Protein AF-A0A956DLV0-F1 (afdb_monomer_lite)

Secondary structure (DSSP, 8-state):
-----------------------PPPSEEEETTTEEEETTEEEEEEEEETTEEEEEETTEEEEEEEEETTEEEEEETTS-EEEEEETTEEE-TTS-EEEEHHHHHHHEES-HHHHHHHHHHHHTT--

Structure (mmCIF, N/CA/C/O backbone):
data_AF-A0A956DLV0-F1
#
_entry.id   AF-A0A956DLV0-F1
#
loop_
_atom_site.group_PDB
_atom_site.id
_atom_site.type_symbol
_atom_site.label_atom_id
_atom_site.label_alt_id
_atom_site.label_comp_id
_atom_site.label_asym_id
_atom_site.label_entity_id
_atom_site.label_seq_id
_atom_site.pdbx_PDB_ins_code
_atom_site.Cartn_x
_atom_site.Cartn_y
_atom_site.Cartn_z
_atom_site.occupancy
_atom_site.B_iso_or_equiv
_atom_site.auth_seq_id
_atom_site.auth_comp_id
_atom_site.auth_asym_id
_atom_site.auth_atom_id
_atom_site.pdbx_PDB_model_num
ATOM 1 N N . MET A 1 1 ? -55.419 -4.373 -61.778 1.00 40.78 1 MET A N 1
ATOM 2 C CA . MET A 1 1 ? -54.260 -3.525 -62.141 1.00 40.78 1 MET A CA 1
ATOM 3 C C . MET A 1 1 ? -53.874 -2.703 -60.908 1.00 40.78 1 MET A C 1
ATOM 5 O O . MET A 1 1 ? -54.557 -1.747 -60.589 1.00 40.78 1 MET A O 1
ATOM 9 N N . ARG A 1 2 ? -53.035 -3.250 -60.015 1.00 43.94 2 ARG A N 1
ATOM 10 C CA . ARG A 1 2 ? -51.673 -2.757 -59.702 1.00 43.94 2 ARG A CA 1
ATOM 11 C C . ARG A 1 2 ? -51.542 -1.229 -59.666 1.00 43.94 2 ARG A C 1
ATOM 13 O O . ARG A 1 2 ? -51.365 -0.668 -60.739 1.00 43.94 2 ARG A O 1
ATOM 20 N N . ARG A 1 3 ? -51.465 -0.624 -58.468 1.00 49.31 3 ARG A N 1
ATOM 21 C CA . ARG A 1 3 ? -50.517 0.468 -58.145 1.00 49.31 3 ARG A CA 1
ATOM 22 C C . ARG A 1 3 ? -50.073 0.363 -56.681 1.00 49.31 3 ARG A C 1
ATOM 24 O O . ARG A 1 3 ? -50.895 0.302 -55.777 1.00 49.31 3 ARG A O 1
ATOM 31 N N . PHE A 1 4 ? -48.760 0.246 -56.523 1.00 47.16 4 PHE A N 1
ATOM 32 C CA . PHE A 1 4 ? -48.005 0.068 -55.288 1.00 47.16 4 PHE A CA 1
ATOM 33 C C . PHE A 1 4 ? -47.977 1.371 -54.479 1.00 47.16 4 PHE A C 1
ATOM 35 O O . PHE A 1 4 ? -47.650 2.417 -55.034 1.00 47.16 4 PHE A O 1
ATOM 42 N N . ALA A 1 5 ? -48.258 1.302 -53.178 1.00 52.03 5 ALA A N 1
ATOM 43 C CA . ALA A 1 5 ? -47.939 2.375 -52.242 1.00 52.03 5 ALA A CA 1
ATOM 44 C C . ALA A 1 5 ? -46.495 2.178 -51.749 1.00 52.03 5 ALA A C 1
ATOM 46 O O . ALA A 1 5 ? -46.193 1.175 -51.104 1.00 52.03 5 ALA A O 1
ATOM 47 N N . LEU A 1 6 ? -45.596 3.103 -52.097 1.00 48.28 6 LEU A N 1
ATOM 48 C CA . LEU A 1 6 ? -44.239 3.155 -51.553 1.00 48.28 6 LEU A CA 1
ATOM 49 C C . LEU A 1 6 ? -44.295 3.637 -50.097 1.00 48.28 6 LEU A C 1
ATOM 51 O O . LEU A 1 6 ? -44.694 4.768 -49.830 1.00 48.28 6 LEU A O 1
ATOM 55 N N . ALA A 1 7 ? -43.848 2.791 -49.172 1.00 49.25 7 ALA A N 1
ATOM 56 C CA . ALA A 1 7 ? -43.510 3.181 -47.811 1.00 49.25 7 ALA A CA 1
ATOM 57 C C . ALA A 1 7 ? -42.079 3.743 -47.794 1.00 49.25 7 ALA A C 1
ATOM 59 O O . ALA A 1 7 ? -41.120 3.019 -48.056 1.00 49.25 7 ALA A O 1
ATOM 60 N N . LEU A 1 8 ? -41.934 5.036 -47.501 1.00 48.44 8 LEU A N 1
ATOM 61 C CA . LEU A 1 8 ? -40.641 5.675 -47.258 1.00 48.44 8 LEU A CA 1
ATOM 62 C C . LEU A 1 8 ? -40.325 5.548 -45.761 1.00 48.44 8 LEU A C 1
ATOM 64 O O . LEU A 1 8 ? -40.819 6.316 -44.940 1.00 48.44 8 LEU A O 1
ATOM 68 N N . VAL A 1 9 ? -39.544 4.530 -45.397 1.00 56.25 9 VAL A N 1
ATOM 69 C CA . VAL A 1 9 ? -39.030 4.349 -44.032 1.00 56.25 9 VAL A CA 1
ATOM 70 C C . VAL A 1 9 ? -37.770 5.201 -43.883 1.00 56.25 9 VAL A C 1
ATOM 72 O O . VAL A 1 9 ? -36.733 4.904 -44.470 1.00 56.25 9 VAL A O 1
ATOM 75 N N . PHE A 1 10 ? -37.865 6.275 -43.102 1.00 46.06 10 PHE A N 1
ATOM 76 C CA . PHE A 1 10 ? -36.735 7.126 -42.732 1.00 46.06 10 PHE A CA 1
ATOM 77 C C . PHE A 1 10 ? -35.960 6.442 -41.592 1.00 46.06 10 PHE A C 1
ATOM 79 O O . PHE A 1 10 ? -36.269 6.618 -40.415 1.00 46.06 10 PHE A O 1
ATOM 86 N N . VAL A 1 11 ? -34.986 5.594 -41.931 1.00 56.22 11 VAL A N 1
ATOM 87 C CA . VAL A 1 11 ? -34.068 5.001 -40.945 1.00 56.22 11 VAL A CA 1
ATOM 88 C C . VAL A 1 11 ? -32.990 6.036 -40.628 1.00 56.22 11 VAL A C 1
ATOM 90 O O . VAL A 1 11 ? -32.004 6.166 -41.349 1.00 56.22 11 VAL A O 1
ATOM 93 N N . ALA A 1 12 ? -33.194 6.814 -39.565 1.00 54.25 12 ALA A N 1
ATOM 94 C CA . ALA A 1 12 ? -32.158 7.680 -39.019 1.00 54.25 12 ALA A CA 1
ATOM 95 C C . ALA A 1 12 ? -31.135 6.817 -38.265 1.00 54.25 12 ALA A C 1
ATOM 97 O O . ALA A 1 12 ? -31.373 6.351 -37.151 1.00 54.25 12 ALA A O 1
ATOM 98 N N . SER A 1 13 ? -30.004 6.577 -38.922 1.00 54.03 13 SER A N 1
ATOM 99 C CA . SER A 1 13 ? -28.837 5.864 -38.415 1.00 54.03 13 SER A CA 1
ATOM 100 C C . SER A 1 13 ? -28.305 6.486 -37.119 1.00 54.03 13 SER A C 1
ATOM 102 O O . SER A 1 13 ? -27.566 7.468 -37.145 1.00 54.03 13 SER A O 1
ATOM 104 N N . PHE A 1 14 ? -28.619 5.879 -35.975 1.00 53.50 14 PHE A N 1
ATOM 105 C CA . PHE A 1 14 ? -27.871 6.076 -34.734 1.00 53.50 14 PHE A CA 1
ATOM 106 C C . PHE A 1 14 ? -26.540 5.321 -34.852 1.00 53.50 14 PHE A C 1
ATOM 108 O O . PHE A 1 14 ? -26.399 4.185 -34.403 1.00 53.50 14 PHE A O 1
ATOM 115 N N . ALA A 1 15 ? -25.557 5.942 -35.503 1.00 54.94 15 ALA A N 1
ATOM 116 C CA . ALA A 1 15 ? -24.178 5.480 -35.465 1.00 54.94 15 ALA A CA 1
ATOM 117 C C . ALA A 1 15 ? -23.629 5.721 -34.050 1.00 54.94 15 ALA A C 1
ATOM 119 O O . ALA A 1 15 ? -23.120 6.793 -33.730 1.00 54.94 15 ALA A O 1
ATOM 120 N N . TRP A 1 16 ? -23.782 4.720 -33.183 1.00 59.22 16 TRP A N 1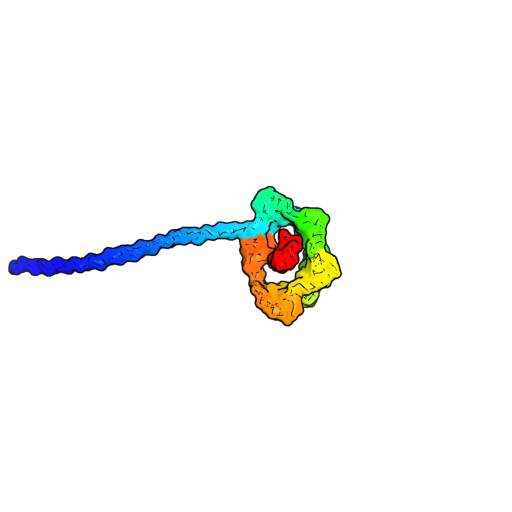
ATOM 121 C CA . TRP A 1 16 ? -23.074 4.645 -31.912 1.00 59.22 16 TRP A CA 1
ATOM 122 C C . TRP A 1 16 ? -21.578 4.543 -32.220 1.00 59.22 16 TRP A C 1
ATOM 124 O O . TRP A 1 16 ? -21.056 3.468 -32.506 1.00 59.22 16 TRP A O 1
ATOM 134 N N . LEU A 1 17 ? -20.886 5.681 -32.197 1.00 52.59 17 LEU A N 1
ATOM 135 C CA . LEU A 1 17 ? -19.430 5.740 -32.141 1.00 52.59 17 LEU A CA 1
ATOM 136 C C . LEU A 1 17 ? -18.990 5.161 -30.791 1.00 52.59 17 LEU A C 1
ATOM 138 O O . LEU A 1 17 ? -18.803 5.883 -29.813 1.00 52.59 17 LEU A O 1
ATOM 142 N N . ALA A 1 18 ? -18.858 3.837 -30.736 1.00 59.66 18 ALA A N 1
ATOM 143 C CA . ALA A 1 18 ? -18.176 3.132 -29.665 1.00 59.66 18 ALA A CA 1
ATOM 144 C C . ALA A 1 18 ? -16.692 3.519 -29.716 1.00 59.66 18 ALA A C 1
ATOM 146 O O . ALA A 1 18 ? -15.880 2.885 -30.388 1.00 59.66 18 ALA A O 1
ATOM 147 N N . LEU A 1 19 ? -16.342 4.614 -29.041 1.00 61.25 19 LEU A N 1
ATOM 148 C CA . LEU A 1 19 ? -14.955 4.939 -28.744 1.00 61.25 19 LEU A CA 1
ATOM 149 C C . LEU A 1 19 ? -14.397 3.786 -27.897 1.00 61.25 19 LEU A C 1
ATOM 151 O O . LEU A 1 19 ? -14.970 3.495 -26.842 1.00 61.25 19 LEU A O 1
ATOM 155 N N . PRO A 1 20 ? -13.318 3.106 -28.321 1.00 55.69 20 PRO A N 1
ATOM 156 C CA . PRO A 1 20 ? -12.717 2.069 -27.502 1.00 55.69 20 PRO A CA 1
ATOM 157 C C . PRO A 1 20 ? -12.245 2.719 -26.202 1.00 55.69 20 PRO A C 1
ATOM 159 O O . PRO A 1 20 ? -11.415 3.633 -26.217 1.00 55.69 20 PRO A O 1
ATOM 162 N N . ALA A 1 21 ? -12.796 2.266 -25.075 1.00 57.59 21 ALA A N 1
ATOM 163 C CA . ALA A 1 21 ? -12.268 2.595 -23.764 1.00 57.59 21 ALA A CA 1
ATOM 164 C C . ALA A 1 21 ? -10.795 2.178 -23.772 1.00 57.59 21 ALA A C 1
ATOM 166 O O . ALA A 1 21 ? -10.481 0.991 -23.871 1.00 57.59 21 ALA A O 1
ATOM 167 N N . ARG A 1 22 ? -9.883 3.156 -23.759 1.00 54.62 22 ARG A N 1
ATOM 168 C CA . ARG A 1 22 ? -8.454 2.881 -23.634 1.00 54.62 22 ARG A CA 1
ATOM 169 C C . ARG A 1 22 ? -8.281 2.133 -22.320 1.00 54.62 22 ARG A C 1
ATOM 171 O O . ARG A 1 22 ? -8.473 2.718 -21.257 1.00 54.62 22 ARG A O 1
ATOM 178 N N . ALA A 1 23 ? -7.979 0.841 -22.402 1.00 57.62 23 ALA A N 1
ATOM 179 C CA . ALA A 1 23 ? -7.550 0.068 -21.254 1.00 57.62 23 ALA A CA 1
ATOM 180 C C . ALA A 1 23 ? -6.296 0.759 -20.707 1.00 57.62 23 ALA A C 1
ATOM 182 O O . ALA A 1 23 ? -5.231 0.701 -21.319 1.00 57.62 23 ALA A O 1
ATOM 183 N N . SER A 1 24 ? -6.450 1.506 -19.613 1.00 69.81 24 SER A N 1
ATOM 184 C CA . SER A 1 24 ? -5.308 2.061 -18.901 1.00 69.81 24 SER A CA 1
ATOM 185 C C . SER A 1 24 ? -4.577 0.882 -18.291 1.00 69.81 24 SER A C 1
ATOM 187 O O . SER A 1 24 ? -5.143 0.171 -17.459 1.00 69.81 24 SER A O 1
ATOM 189 N N . SER A 1 25 ? -3.337 0.657 -18.711 1.00 79.81 25 SER A N 1
ATOM 190 C CA . SER A 1 25 ? -2.458 -0.234 -17.972 1.00 79.81 25 SER A CA 1
ATOM 191 C C . SER A 1 25 ? -2.292 0.300 -16.545 1.00 79.81 25 SER A C 1
ATOM 193 O O . SER A 1 25 ? -2.320 1.524 -16.349 1.00 79.81 25 SER A O 1
ATOM 195 N N . PRO A 1 26 ? -2.108 -0.586 -15.555 1.00 89.00 26 PRO A N 1
ATOM 196 C CA . PRO A 1 26 ? -1.706 -0.183 -14.219 1.00 89.00 26 PRO A CA 1
ATOM 197 C C . PRO A 1 26 ? -0.467 0.704 -14.284 1.00 89.00 26 PRO A C 1
ATOM 199 O O . PRO A 1 26 ? 0.423 0.494 -15.112 1.00 89.00 26 PRO A O 1
ATOM 202 N N . ARG A 1 27 ? -0.441 1.736 -13.439 1.00 94.69 27 ARG A N 1
ATOM 203 C CA . ARG A 1 27 ? 0.679 2.677 -13.371 1.00 94.69 27 ARG A CA 1
ATOM 204 C C . ARG A 1 27 ? 1.929 1.976 -12.858 1.00 94.69 27 ARG A C 1
ATOM 206 O O . ARG A 1 27 ? 3.013 2.188 -13.394 1.00 94.69 27 ARG A O 1
ATOM 213 N N . TYR A 1 28 ? 1.745 1.145 -11.837 1.00 96.88 28 TYR A N 1
ATOM 214 C CA . TYR A 1 28 ? 2.799 0.326 -11.269 1.00 96.88 28 TYR A CA 1
ATOM 215 C C . TYR A 1 28 ? 2.588 -1.138 -11.605 1.00 96.88 28 TYR A C 1
ATOM 217 O O . TYR A 1 28 ? 1.456 -1.607 -11.742 1.00 96.88 28 TYR A O 1
ATOM 225 N N . ARG A 1 29 ? 3.687 -1.876 -11.665 1.00 97.00 29 ARG A N 1
ATOM 226 C CA . ARG A 1 29 ? 3.672 -3.325 -11.806 1.00 97.00 29 ARG A CA 1
ATOM 227 C C . ARG A 1 29 ? 4.689 -3.948 -10.872 1.00 97.00 29 ARG A C 1
ATOM 229 O O . ARG A 1 29 ? 5.836 -3.507 -10.813 1.00 97.00 29 ARG A O 1
ATOM 236 N N . CYS A 1 30 ? 4.278 -5.000 -10.179 1.00 95.69 30 CYS A N 1
ATOM 237 C CA . CYS A 1 30 ? 5.198 -5.856 -9.459 1.00 95.69 30 CYS A CA 1
ATOM 238 C C . CYS A 1 30 ? 5.784 -6.889 -10.422 1.00 95.69 30 CYS A C 1
ATOM 240 O O . CYS A 1 30 ? 5.057 -7.636 -11.078 1.00 95.69 30 CYS A O 1
ATOM 242 N N . VAL A 1 31 ? 7.109 -6.934 -10.517 1.00 93.69 31 VAL A N 1
ATOM 243 C CA . VAL A 1 31 ? 7.827 -7.904 -11.354 1.00 93.69 31 VAL A CA 1
ATOM 244 C C . VAL A 1 31 ? 8.656 -8.855 -10.492 1.00 93.69 31 VAL A C 1
ATOM 246 O O . VAL A 1 31 ? 8.755 -8.700 -9.272 1.00 93.69 31 VAL A O 1
ATOM 249 N N . SER A 1 32 ? 9.232 -9.882 -11.121 1.00 86.00 32 SER A N 1
ATOM 250 C CA . SER A 1 32 ? 10.061 -10.882 -10.443 1.00 86.00 32 SER A CA 1
ATOM 251 C C . SER A 1 32 ? 11.186 -10.242 -9.627 1.00 86.00 32 SER A C 1
ATOM 253 O O . SER A 1 32 ? 11.792 -9.260 -10.059 1.00 86.00 32 SER A O 1
ATOM 255 N N . GLY A 1 33 ? 11.505 -10.841 -8.479 1.00 83.31 33 GLY A N 1
ATOM 256 C CA . GLY A 1 33 ? 12.552 -10.326 -7.598 1.00 83.31 33 GLY A CA 1
ATOM 257 C C . GLY A 1 33 ? 12.123 -9.084 -6.820 1.00 83.31 33 GLY A C 1
ATOM 258 O O . GLY A 1 33 ? 12.948 -8.201 -6.590 1.00 83.31 33 GLY A O 1
ATOM 259 N N . GLU A 1 34 ? 10.847 -9.015 -6.417 1.00 93.06 34 GLU A N 1
ATOM 260 C CA . GLU A 1 34 ? 10.365 -8.025 -5.444 1.00 93.06 34 GLU A CA 1
ATOM 261 C C . GLU A 1 34 ? 10.429 -6.561 -5.921 1.00 93.06 34 GLU A C 1
ATOM 263 O O . GLU A 1 34 ? 10.448 -5.629 -5.123 1.00 93.06 34 GLU A O 1
ATOM 268 N N . ARG A 1 35 ? 10.485 -6.327 -7.233 1.00 96.38 35 ARG A N 1
ATOM 269 C CA . ARG A 1 35 ? 10.608 -4.986 -7.824 1.00 96.38 35 ARG A CA 1
ATOM 270 C C . ARG A 1 35 ? 9.244 -4.381 -8.116 1.00 96.38 35 ARG A C 1
ATOM 272 O O . ARG A 1 35 ? 8.352 -5.074 -8.602 1.00 96.38 35 ARG A O 1
ATOM 279 N N . ILE A 1 36 ? 9.136 -3.076 -7.895 1.00 97.56 36 ILE A N 1
ATOM 280 C CA . ILE A 1 36 ? 8.004 -2.253 -8.312 1.00 97.56 36 ILE A CA 1
ATOM 281 C C . ILE A 1 36 ? 8.484 -1.354 -9.450 1.00 97.56 36 ILE A C 1
ATOM 283 O O . ILE A 1 36 ? 9.427 -0.572 -9.287 1.00 97.56 36 ILE A O 1
ATOM 287 N N . GLU A 1 37 ? 7.850 -1.481 -10.610 1.00 97.31 37 GLU A N 1
ATOM 288 C CA . GLU A 1 37 ? 8.174 -0.725 -11.817 1.00 97.31 37 GLU A CA 1
ATOM 289 C C . GLU A 1 37 ? 7.068 0.271 -12.158 1.00 97.31 37 GLU A C 1
ATOM 291 O O . GLU A 1 37 ? 5.890 -0.023 -11.978 1.00 97.31 37 GLU A O 1
ATOM 296 N N . GLU A 1 38 ? 7.453 1.439 -12.667 1.00 96.12 38 GLU A N 1
ATOM 297 C CA . GLU A 1 38 ? 6.574 2.401 -13.335 1.00 96.12 38 GLU A CA 1
ATOM 298 C C . GLU A 1 38 ? 7.035 2.502 -14.795 1.00 96.12 38 GLU A C 1
ATOM 300 O O . GLU A 1 38 ? 8.156 2.933 -15.084 1.00 96.12 38 GLU A O 1
ATOM 305 N N . GLY A 1 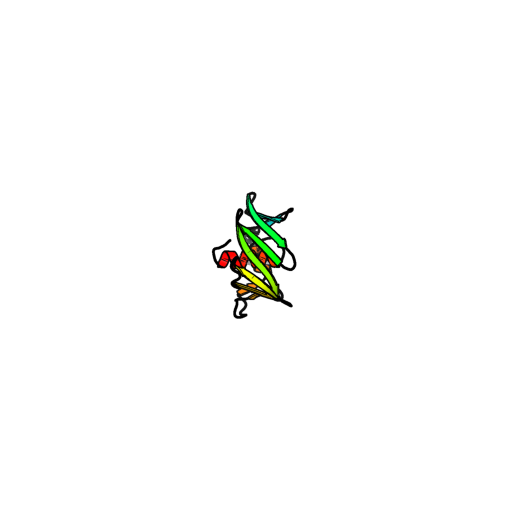39 ? 6.207 2.027 -15.729 1.00 91.31 39 GLY A N 1
ATOM 306 C CA . GLY A 1 39 ? 6.647 1.800 -17.107 1.00 91.31 39 GLY A CA 1
ATOM 307 C C . GLY A 1 39 ? 7.752 0.738 -17.174 1.00 91.31 39 GLY A C 1
ATOM 308 O O . GLY A 1 39 ? 7.515 -0.413 -16.823 1.00 91.31 39 GLY A O 1
ATOM 309 N N . SER A 1 40 ? 8.948 1.118 -17.634 1.00 90.06 40 SER A N 1
ATOM 310 C CA . SER A 1 40 ? 10.133 0.241 -17.725 1.00 90.06 40 SER A CA 1
ATOM 311 C C . SER A 1 40 ? 11.194 0.520 -16.653 1.00 90.06 40 SER A C 1
ATOM 313 O O . SER A 1 40 ? 12.301 -0.015 -16.726 1.00 90.06 40 SER A O 1
ATOM 315 N N . SER A 1 41 ? 10.899 1.403 -15.697 1.00 94.94 41 SER A N 1
ATOM 316 C CA . SER A 1 41 ? 11.854 1.864 -14.689 1.00 94.94 41 SER A CA 1
ATOM 317 C C . SER A 1 41 ? 11.494 1.322 -13.316 1.00 94.94 41 SER A C 1
ATOM 319 O O . SER A 1 41 ? 10.337 1.360 -12.908 1.00 94.94 41 SER A O 1
ATOM 321 N N . THR A 1 42 ? 12.495 0.873 -12.561 1.00 96.94 42 THR A N 1
ATOM 322 C CA . THR A 1 42 ? 12.310 0.526 -11.146 1.00 96.94 42 THR A CA 1
ATOM 323 C C . THR A 1 42 ? 12.114 1.783 -10.332 1.00 96.94 42 THR A C 1
ATOM 325 O O . THR A 1 42 ? 12.989 2.646 -10.307 1.00 96.94 42 THR A O 1
ATOM 328 N N . VAL A 1 43 ? 10.994 1.854 -9.626 1.00 97.31 43 VAL A N 1
ATOM 329 C CA . VAL A 1 43 ? 10.713 2.942 -8.685 1.00 97.31 43 VAL A CA 1
ATOM 330 C C . VAL A 1 43 ? 10.886 2.505 -7.239 1.00 97.31 43 VAL A C 1
ATOM 332 O O . VAL A 1 43 ? 11.019 3.350 -6.358 1.00 97.31 43 VAL A O 1
ATOM 335 N N . GLY A 1 44 ? 10.924 1.198 -6.983 1.00 97.12 44 GLY A N 1
ATOM 336 C CA . GLY A 1 44 ? 11.076 0.675 -5.639 1.00 97.12 44 GLY A CA 1
ATOM 337 C C . GLY A 1 44 ? 11.009 -0.840 -5.565 1.00 97.12 44 GLY A C 1
ATOM 338 O O . GLY A 1 44 ? 11.140 -1.543 -6.572 1.00 97.12 44 GLY A O 1
ATOM 339 N N . HIS A 1 45 ? 10.787 -1.329 -4.352 1.00 97.62 45 HIS A N 1
ATOM 340 C CA . HIS A 1 45 ? 10.709 -2.749 -4.041 1.00 97.62 45 HIS A CA 1
ATOM 341 C C . HIS A 1 45 ? 9.622 -3.019 -3.004 1.00 97.62 45 HIS A C 1
ATOM 343 O O . HIS A 1 45 ? 9.266 -2.142 -2.219 1.00 97.62 45 HIS A O 1
ATOM 349 N N . TYR A 1 46 ? 9.110 -4.243 -2.973 1.00 96.50 46 TYR A N 1
ATOM 350 C CA . TYR A 1 46 ? 8.343 -4.748 -1.840 1.00 96.50 46 TYR A CA 1
ATOM 351 C C . TYR A 1 46 ? 9.117 -5.895 -1.198 1.00 96.50 46 TYR A C 1
ATOM 353 O O . TYR A 1 46 ? 9.573 -6.784 -1.896 1.00 96.50 46 TYR A O 1
ATOM 361 N N . ARG A 1 47 ? 9.297 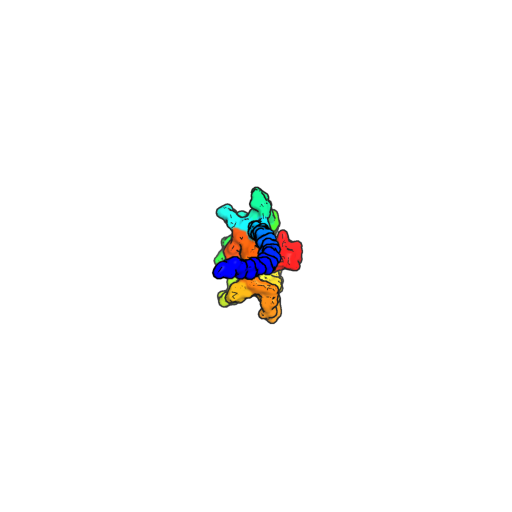-5.888 0.120 1.00 94.50 47 ARG A N 1
ATOM 362 C CA . ARG A 1 47 ? 10.082 -6.899 0.837 1.00 94.50 47 ARG A CA 1
ATOM 363 C C . ARG A 1 47 ? 9.185 -7.695 1.753 1.00 94.50 47 ARG A C 1
ATOM 365 O O . ARG A 1 47 ? 8.640 -7.140 2.708 1.00 94.50 47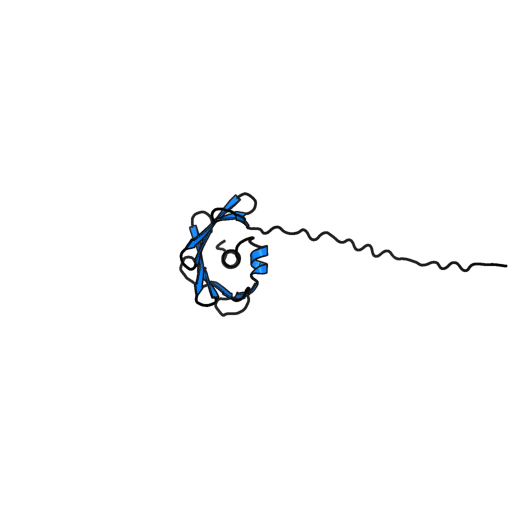 ARG A O 1
ATOM 372 N N . THR A 1 48 ? 9.043 -8.986 1.495 1.00 90.06 48 THR A N 1
ATOM 373 C CA . THR A 1 48 ? 8.270 -9.847 2.395 1.00 90.06 48 THR A CA 1
ATOM 374 C C . THR A 1 48 ? 9.117 -10.190 3.618 1.00 90.06 48 THR A C 1
ATOM 376 O O . THR A 1 48 ? 10.228 -10.697 3.488 1.00 90.06 48 THR A O 1
ATOM 379 N N . SER A 1 49 ? 8.616 -9.911 4.822 1.00 81.94 49 SER A N 1
ATOM 380 C CA . SER A 1 49 ? 9.312 -10.224 6.074 1.00 81.94 49 SER A CA 1
ATOM 381 C C . SER A 1 49 ? 8.327 -10.653 7.155 1.00 81.94 49 SER A C 1
ATOM 383 O O . SER A 1 49 ? 7.422 -9.904 7.531 1.00 81.94 49 SER A O 1
ATOM 385 N N . GLY A 1 50 ? 8.505 -11.874 7.666 1.00 85.31 50 GLY A N 1
ATOM 386 C CA . GLY A 1 50 ? 7.622 -12.456 8.675 1.00 85.31 50 GLY A CA 1
ATOM 387 C C . GLY A 1 50 ? 6.157 -12.427 8.231 1.00 85.31 50 GLY A C 1
ATOM 388 O O . GLY A 1 50 ? 5.792 -13.031 7.228 1.00 85.31 50 GLY A O 1
ATOM 389 N N . SER A 1 51 ? 5.318 -11.715 8.984 1.00 84.69 51 SER A N 1
ATOM 390 C CA . SER A 1 51 ? 3.880 -11.564 8.723 1.00 84.69 51 SER A CA 1
ATOM 391 C C . SER A 1 51 ? 3.509 -10.242 8.032 1.00 84.69 51 SER A C 1
ATOM 393 O O . SER A 1 51 ? 2.386 -9.755 8.198 1.00 84.69 51 SER A O 1
ATOM 395 N N . GLY A 1 52 ? 4.447 -9.606 7.330 1.00 93.88 52 GLY A N 1
ATOM 396 C CA . GLY A 1 52 ? 4.225 -8.319 6.684 1.00 93.88 52 GLY A CA 1
ATOM 397 C C . GLY A 1 52 ? 5.036 -8.115 5.411 1.00 93.88 52 GLY A C 1
ATOM 398 O O . GLY A 1 52 ? 5.887 -8.924 5.043 1.00 93.88 52 GLY A O 1
ATOM 399 N N . VAL A 1 53 ? 4.763 -6.994 4.755 1.00 96.38 53 VAL A N 1
ATOM 400 C CA . VAL A 1 53 ? 5.452 -6.542 3.551 1.00 96.38 53 VAL A CA 1
ATOM 401 C C . VAL A 1 53 ? 5.937 -5.114 3.766 1.00 96.38 53 VAL A C 1
ATOM 403 O O . VAL A 1 53 ? 5.148 -4.230 4.093 1.00 96.38 53 VAL A O 1
ATOM 406 N N . GLY A 1 54 ? 7.236 -4.879 3.621 1.00 97.44 54 GLY A N 1
ATOM 407 C CA . GLY A 1 54 ? 7.803 -3.534 3.554 1.00 97.44 54 GLY A CA 1
ATOM 408 C C . GLY A 1 54 ? 7.669 -2.982 2.143 1.00 97.44 54 GLY A C 1
ATOM 409 O O . GLY A 1 54 ? 7.905 -3.710 1.186 1.00 97.44 54 GLY A O 1
ATOM 410 N N . ILE A 1 55 ? 7.293 -1.715 2.003 1.00 97.88 55 ILE A N 1
ATOM 411 C CA . ILE A 1 55 ? 7.233 -1.027 0.710 1.00 97.88 55 ILE A CA 1
ATOM 412 C C . ILE A 1 55 ? 8.336 0.021 0.677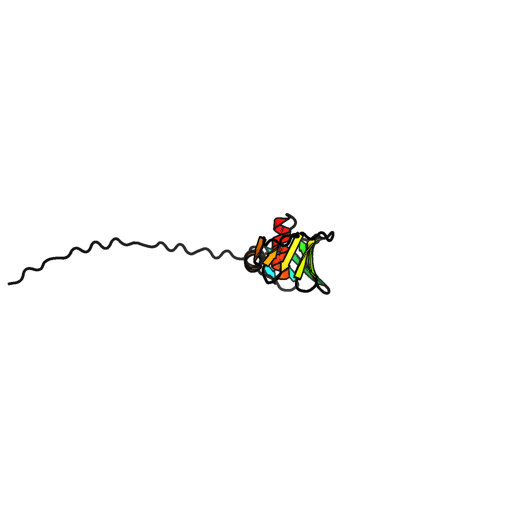 1.00 97.88 55 ILE A C 1
ATOM 414 O O . ILE A 1 55 ? 8.405 0.902 1.537 1.00 97.88 55 ILE A O 1
ATOM 418 N N . GLU A 1 56 ? 9.193 -0.081 -0.328 1.00 97.75 56 GLU A N 1
ATOM 419 C CA . GLU A 1 56 ? 10.327 0.797 -0.572 1.00 97.75 56 GLU A CA 1
ATOM 420 C C . GLU A 1 56 ? 10.071 1.652 -1.811 1.00 97.75 56 GLU A C 1
ATOM 422 O O . GLU A 1 56 ? 9.575 1.158 -2.823 1.00 97.75 56 GLU A O 1
ATOM 427 N N . LYS A 1 57 ? 10.460 2.927 -1.743 1.00 96.44 57 LYS A N 1
ATOM 428 C CA . LYS A 1 57 ? 10.574 3.824 -2.897 1.00 96.44 57 LYS A CA 1
ATOM 429 C C . LYS A 1 57 ? 12.028 4.271 -3.008 1.00 96.44 57 LYS A C 1
ATOM 431 O O . LYS A 1 57 ? 12.606 4.779 -2.045 1.00 96.44 57 LYS A O 1
ATOM 436 N N . GLY A 1 58 ? 12.643 4.035 -4.163 1.00 93.75 58 GLY A N 1
ATOM 437 C CA . GLY A 1 58 ? 14.097 4.056 -4.294 1.00 93.75 58 GLY A CA 1
ATOM 438 C C . GLY A 1 58 ? 14.733 3.043 -3.337 1.00 93.75 58 GLY A C 1
ATOM 439 O O . GLY A 1 58 ? 14.431 1.857 -3.407 1.00 93.75 58 GLY A O 1
ATOM 440 N N . SER A 1 59 ? 15.585 3.523 -2.430 1.00 90.44 59 SER A N 1
ATOM 441 C CA . SER A 1 59 ? 16.278 2.719 -1.410 1.00 90.44 59 SER A CA 1
ATOM 442 C C . SER A 1 59 ? 15.713 2.885 0.007 1.00 90.44 59 SER A C 1
ATOM 444 O O . SER A 1 59 ? 16.333 2.443 0.971 1.00 90.44 59 SER A O 1
ATOM 446 N N . SER A 1 60 ? 14.575 3.570 0.164 1.00 94.56 60 SER A N 1
ATOM 447 C CA . SER A 1 60 ? 14.002 3.898 1.473 1.00 94.56 60 SER A CA 1
ATOM 448 C C . SER A 1 60 ? 12.662 3.210 1.681 1.00 94.56 60 SER A C 1
ATOM 450 O O . SER A 1 60 ? 11.765 3.326 0.846 1.00 94.56 60 SER A O 1
ATOM 452 N N . THR A 1 61 ? 12.491 2.547 2.826 1.00 96.69 61 THR A N 1
ATOM 453 C CA . THR A 1 61 ? 11.184 2.037 3.248 1.00 96.69 61 THR A CA 1
ATOM 454 C C . THR A 1 61 ? 10.255 3.203 3.568 1.00 96.69 61 THR A C 1
ATOM 456 O O . THR A 1 61 ? 10.522 4.004 4.461 1.00 96.69 61 THR A O 1
ATOM 459 N N . VAL A 1 62 ? 9.140 3.290 2.852 1.00 97.69 62 VAL A N 1
ATOM 460 C CA . VAL A 1 62 ? 8.139 4.351 3.027 1.00 97.69 62 VAL A CA 1
ATOM 461 C C . VAL A 1 62 ? 6.952 3.901 3.877 1.00 97.69 62 VAL A C 1
ATOM 463 O O . VAL A 1 62 ? 6.284 4.733 4.498 1.00 97.69 62 VAL A O 1
ATOM 466 N N . GLY A 1 63 ? 6.724 2.591 3.975 1.00 97.62 63 GLY A N 1
ATOM 467 C CA . GLY A 1 63 ? 5.661 2.028 4.793 1.00 97.62 63 GLY A CA 1
ATOM 468 C C . GLY A 1 63 ? 5.696 0.511 4.880 1.00 97.62 63 GLY A C 1
ATOM 469 O O . GLY A 1 63 ? 6.556 -0.151 4.299 1.00 97.62 63 GLY A O 1
ATOM 470 N N . TRP A 1 64 ? 4.737 -0.020 5.626 1.00 98.00 64 TRP A N 1
ATOM 471 C CA . TRP A 1 64 ? 4.584 -1.442 5.888 1.00 98.00 64 TRP A CA 1
ATOM 472 C C . TRP A 1 64 ? 3.127 -1.859 5.744 1.00 98.00 64 TRP A C 1
ATOM 474 O O . TRP A 1 64 ? 2.224 -1.122 6.127 1.00 98.00 64 TRP A O 1
ATOM 484 N N . VAL A 1 65 ? 2.906 -3.079 5.274 1.00 97.88 65 VAL A N 1
ATOM 485 C CA . VAL A 1 65 ? 1.608 -3.750 5.293 1.00 97.88 65 VAL A CA 1
ATOM 486 C C . VAL A 1 65 ? 1.741 -4.968 6.196 1.00 97.88 65 VAL A C 1
ATOM 488 O O . VAL A 1 65 ? 2.424 -5.926 5.846 1.00 97.88 65 VAL A O 1
ATOM 491 N N . LYS A 1 66 ? 1.173 -4.924 7.403 1.00 97.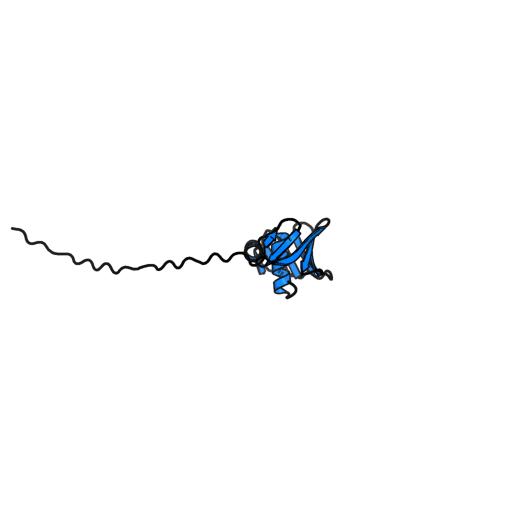44 66 LYS A N 1
ATOM 492 C CA . LYS A 1 66 ? 1.380 -5.944 8.446 1.00 97.44 66 LYS A CA 1
ATOM 493 C C . LYS A 1 66 ? 0.082 -6.632 8.813 1.00 97.44 66 LYS A C 1
ATOM 495 O O . LYS A 1 66 ? -0.911 -5.970 9.110 1.00 97.44 66 LYS A O 1
ATOM 500 N N . ARG A 1 67 ? 0.101 -7.959 8.891 1.00 95.69 67 ARG A N 1
ATOM 501 C CA . ARG A 1 67 ? -1.067 -8.714 9.336 1.00 95.69 67 ARG A CA 1
ATOM 502 C C . ARG A 1 67 ? -1.338 -8.494 10.827 1.00 95.69 67 ARG A C 1
ATOM 504 O O . ARG A 1 67 ? -0.427 -8.553 11.652 1.00 95.69 67 ARG A O 1
ATOM 511 N N . ARG A 1 68 ? -2.600 -8.243 11.173 1.00 95.19 68 ARG A N 1
ATOM 512 C CA . ARG A 1 68 ? -3.113 -8.005 12.531 1.00 95.19 68 ARG A CA 1
ATOM 513 C C . ARG A 1 68 ? -4.448 -8.741 12.679 1.00 95.19 68 ARG A C 1
ATOM 515 O O . ARG A 1 68 ? -5.507 -8.153 12.485 1.00 95.19 68 ARG A O 1
ATOM 522 N N . GLY A 1 69 ? -4.390 -10.029 13.011 1.00 93.31 69 GLY A N 1
ATOM 523 C CA . GLY A 1 69 ? -5.578 -10.885 13.032 1.00 93.31 69 GLY A CA 1
ATOM 524 C C . GLY A 1 69 ? -6.065 -11.212 11.617 1.00 93.31 69 GLY A C 1
ATOM 525 O O . GLY A 1 69 ? -5.310 -11.754 10.804 1.00 93.31 69 GLY A O 1
ATOM 526 N N . ASP A 1 70 ? -7.322 -10.888 11.339 1.00 93.12 70 ASP A N 1
ATOM 527 C CA . ASP A 1 70 ? -8.009 -11.078 10.055 1.00 93.12 70 ASP A CA 1
ATOM 528 C C . ASP A 1 70 ? -7.770 -9.941 9.048 1.00 93.12 70 ASP A C 1
ATOM 530 O O . ASP A 1 70 ? -8.035 -10.099 7.860 1.00 93.12 70 ASP A O 1
ATOM 534 N N . ARG A 1 71 ? -7.195 -8.824 9.500 1.00 96.12 71 ARG A N 1
ATOM 535 C CA . ARG A 1 71 ? -6.932 -7.632 8.688 1.00 96.12 71 ARG A CA 1
ATOM 536 C C . ARG A 1 71 ? -5.450 -7.336 8.505 1.00 96.12 71 ARG A C 1
ATOM 538 O O . ARG A 1 71 ? -4.595 -7.808 9.260 1.00 96.12 71 ARG A O 1
ATOM 545 N N . TRP A 1 72 ? -5.146 -6.479 7.538 1.00 97.94 72 TRP A N 1
ATOM 546 C CA . TRP A 1 72 ? -3.803 -5.958 7.296 1.00 97.94 72 TRP A CA 1
ATOM 547 C C . TRP A 1 72 ? -3.741 -4.468 7.624 1.00 97.94 72 TRP A C 1
ATOM 549 O O . TRP A 1 72 ? -4.462 -3.668 7.034 1.00 97.94 72 TRP A O 1
ATOM 559 N N . ALA A 1 73 ? -2.883 -4.085 8.567 1.00 98.31 73 ALA A N 1
ATOM 560 C CA . ALA A 1 73 ? -2.576 -2.689 8.854 1.00 98.31 73 ALA A CA 1
ATOM 561 C C . ALA A 1 73 ? -1.649 -2.135 7.775 1.00 98.31 73 ALA A C 1
ATOM 563 O O . ALA A 1 73 ? -0.617 -2.741 7.492 1.00 98.31 73 ALA A O 1
ATOM 564 N N . ILE A 1 74 ? -1.976 -0.969 7.231 1.00 98.56 74 ILE A N 1
ATOM 565 C CA . ILE A 1 74 ? -1.088 -0.214 6.350 1.00 98.56 74 ILE A CA 1
ATOM 566 C C . ILE A 1 74 ? -0.514 0.932 7.178 1.00 98.56 74 ILE A C 1
ATOM 568 O O . ILE A 1 74 ? -1.244 1.820 7.616 1.00 98.56 74 ILE A O 1
ATOM 572 N N . GLU A 1 75 ? 0.783 0.877 7.451 1.00 98.12 75 GLU A N 1
ATOM 573 C CA . GLU A 1 75 ? 1.492 1.737 8.396 1.00 98.12 75 GLU A CA 1
ATOM 574 C C . GLU A 1 75 ? 2.570 2.563 7.675 1.00 98.12 75 GLU A C 1
ATOM 576 O O . GLU A 1 75 ? 3.175 2.116 6.698 1.00 98.12 75 GLU A O 1
ATOM 581 N N . THR A 1 76 ? 2.864 3.760 8.180 1.00 97.50 76 THR A N 1
ATOM 582 C CA . THR A 1 76 ? 4.083 4.488 7.801 1.00 97.50 76 THR A CA 1
ATOM 583 C C . THR A 1 76 ? 5.328 3.726 8.262 1.00 97.50 76 THR A C 1
ATOM 585 O O . THR A 1 76 ? 5.253 2.841 9.117 1.00 97.50 76 THR A O 1
ATOM 588 N N . PHE A 1 77 ? 6.509 4.111 7.768 1.00 93.00 77 PHE A N 1
ATOM 589 C CA . PHE A 1 77 ? 7.776 3.597 8.305 1.00 93.00 77 PHE A CA 1
ATOM 590 C C . PHE A 1 77 ? 7.887 3.753 9.836 1.00 93.00 77 PHE A C 1
ATOM 592 O O . PHE A 1 77 ? 8.369 2.848 10.510 1.00 93.00 77 PHE A O 1
ATOM 599 N N . GLY A 1 78 ? 7.373 4.862 10.386 1.00 91.94 78 GLY A N 1
ATOM 600 C CA . GLY A 1 78 ? 7.342 5.133 11.829 1.00 91.94 78 GLY A CA 1
ATOM 601 C C . GLY A 1 78 ? 6.280 4.354 12.618 1.00 91.94 78 GLY A C 1
ATOM 602 O O . GLY A 1 78 ? 6.211 4.504 13.833 1.00 91.94 78 GLY A O 1
ATOM 603 N N . GLY A 1 79 ? 5.454 3.533 11.957 1.00 93.44 79 GLY A N 1
ATOM 604 C CA . GLY A 1 79 ? 4.459 2.667 12.597 1.00 93.44 79 GLY A CA 1
ATOM 605 C C . GLY A 1 79 ? 3.063 3.274 12.768 1.00 93.44 79 GLY A C 1
ATOM 606 O O . GLY A 1 79 ? 2.186 2.612 13.318 1.00 93.44 79 GLY A O 1
ATOM 607 N N . SER A 1 80 ? 2.814 4.495 12.288 1.00 96.69 80 SER A N 1
ATOM 608 C CA . SER A 1 80 ? 1.471 5.091 12.331 1.00 96.69 80 SER A CA 1
ATOM 609 C C . SER A 1 80 ? 0.558 4.427 11.306 1.00 96.69 80 SER A C 1
ATOM 611 O O . SER A 1 80 ? 0.876 4.421 10.118 1.00 96.69 80 SER A O 1
ATOM 613 N N . THR A 1 81 ? -0.591 3.907 11.735 1.00 98.19 81 THR A N 1
ATOM 614 C CA . THR A 1 81 ? -1.577 3.299 10.831 1.00 98.19 81 THR A CA 1
ATOM 615 C C . THR A 1 81 ? -2.273 4.360 9.975 1.00 98.19 81 THR A C 1
ATOM 617 O O . THR A 1 81 ? -2.912 5.271 10.495 1.00 98.19 81 THR A O 1
ATOM 620 N N . LEU A 1 82 ? -2.180 4.210 8.655 1.00 98.38 82 LEU A N 1
ATOM 621 C CA . LEU A 1 82 ? -2.835 5.049 7.647 1.00 98.38 82 LEU A CA 1
ATOM 622 C C . LEU A 1 82 ? -4.148 4.447 7.135 1.00 98.38 82 LEU A C 1
ATOM 624 O O . LEU A 1 82 ? -4.987 5.157 6.577 1.00 98.38 82 LEU A O 1
ATOM 628 N N . GLY A 1 83 ? -4.336 3.143 7.314 1.00 98.38 83 GLY A N 1
ATOM 629 C CA . GLY A 1 83 ? -5.545 2.443 6.909 1.00 98.38 83 GLY A CA 1
ATOM 630 C C . GLY A 1 83 ? -5.449 0.943 7.126 1.00 98.38 83 GLY A C 1
ATOM 631 O O . GLY A 1 83 ? -4.460 0.434 7.659 1.00 98.38 83 GLY A O 1
ATOM 632 N N . TRP A 1 84 ? -6.490 0.247 6.688 1.00 98.56 84 TRP A N 1
ATOM 633 C CA . TRP A 1 84 ? -6.609 -1.200 6.810 1.00 98.56 84 TRP A CA 1
ATOM 634 C C . TRP A 1 84 ? -7.026 -1.815 5.481 1.00 98.56 84 TRP A C 1
ATOM 636 O O . TRP A 1 84 ? -7.864 -1.246 4.791 1.00 98.56 84 TRP A O 1
ATOM 646 N N . LEU A 1 85 ? -6.483 -2.981 5.144 1.00 98.50 85 LEU A N 1
ATOM 647 C CA . LEU A 1 85 ? -7.065 -3.874 4.145 1.00 98.50 85 LEU A CA 1
ATOM 648 C C . LEU A 1 85 ? -7.853 -4.965 4.885 1.00 98.50 85 LEU A C 1
ATOM 650 O O . LEU A 1 85 ? -7.280 -5.728 5.668 1.00 98.50 85 LEU A O 1
ATOM 654 N N . VAL A 1 86 ? -9.166 -4.993 4.656 1.00 98.12 86 VAL A N 1
ATOM 655 C CA . VAL A 1 86 ? -10.146 -5.862 5.327 1.00 98.12 86 VAL A CA 1
ATOM 656 C C . VAL A 1 86 ? -11.116 -6.383 4.274 1.00 98.12 86 VAL A C 1
ATOM 658 O O . VAL A 1 86 ? -11.789 -5.582 3.632 1.00 98.12 86 VAL A O 1
ATOM 661 N N . ASP A 1 87 ? -11.172 -7.698 4.058 1.00 96.06 87 ASP A N 1
ATOM 662 C CA . ASP A 1 87 ? -12.121 -8.345 3.133 1.00 96.06 87 ASP A CA 1
ATOM 663 C C . ASP A 1 87 ? -12.219 -7.668 1.748 1.00 96.06 87 ASP A C 1
ATOM 665 O O . ASP A 1 87 ? -13.299 -7.382 1.230 1.00 96.06 87 ASP A O 1
ATOM 669 N N . GLY A 1 88 ? -11.067 -7.335 1.154 1.00 97.62 88 GLY A N 1
ATOM 670 C CA . GLY A 1 88 ? -10.990 -6.671 -0.153 1.00 97.62 88 GLY A CA 1
ATOM 671 C C . GLY A 1 88 ? -11.358 -5.180 -0.150 1.00 97.62 88 GLY A C 1
ATOM 672 O O . GLY A 1 88 ? -11.378 -4.546 -1.207 1.00 97.62 88 GLY A O 1
ATOM 673 N N . ARG A 1 89 ? -11.619 -4.584 1.015 1.00 98.56 89 ARG A N 1
ATOM 674 C CA . ARG A 1 89 ? -11.834 -3.145 1.204 1.00 98.56 89 ARG A CA 1
ATOM 675 C C . ARG A 1 89 ? -10.599 -2.494 1.797 1.00 98.56 89 ARG A C 1
ATOM 677 O O . ARG A 1 89 ? -9.934 -3.063 2.654 1.00 98.56 89 ARG A O 1
ATOM 684 N N . ILE A 1 90 ? -10.334 -1.268 1.371 1.00 98.69 90 ILE A N 1
ATOM 685 C CA . ILE A 1 90 ? -9.333 -0.401 1.982 1.00 98.69 90 ILE A CA 1
ATOM 686 C C . ILE A 1 90 ? -10.079 0.626 2.826 1.00 98.69 90 ILE A C 1
ATOM 688 O O . ILE A 1 90 ? -10.850 1.430 2.299 1.00 98.69 90 ILE A O 1
ATOM 692 N N . GLU A 1 91 ? -9.861 0.595 4.132 1.00 98.69 91 GLU A N 1
ATOM 693 C CA . GLU A 1 91 ? -10.549 1.411 5.128 1.00 98.69 91 GLU A CA 1
ATOM 694 C C . GLU A 1 91 ? -9.622 2.490 5.709 1.00 98.69 91 GLU A C 1
ATOM 696 O O . GLU A 1 91 ? -8.395 2.358 5.715 1.00 98.69 91 GLU A O 1
ATOM 701 N N . THR A 1 92 ? -10.206 3.587 6.193 1.00 98.25 92 THR A N 1
ATOM 702 C CA . THR A 1 92 ? -9.512 4.587 7.018 1.00 98.25 92 THR A CA 1
ATOM 703 C C . THR A 1 92 ? -9.081 3.965 8.354 1.00 98.25 92 THR A C 1
ATOM 705 O O . THR A 1 92 ? -9.602 2.916 8.738 1.00 98.25 92 THR A O 1
ATOM 708 N N . PRO A 1 93 ? -8.201 4.615 9.141 1.00 96.94 93 PRO A N 1
ATOM 709 C CA . PRO A 1 93 ? -7.880 4.139 10.489 1.00 96.94 93 PRO A CA 1
ATOM 710 C C . PRO A 1 93 ? -9.114 3.996 11.396 1.00 96.94 93 PRO A C 1
ATOM 712 O O . PRO A 1 93 ? -9.110 3.158 12.292 1.00 96.94 93 PRO A O 1
ATOM 715 N N . GLY A 1 94 ? -10.168 4.783 11.134 1.00 96.38 94 GLY A N 1
ATOM 716 C CA . GLY A 1 94 ? -11.456 4.732 11.830 1.00 96.38 94 GLY A CA 1
ATOM 717 C C . GLY A 1 94 ? -12.456 3.696 11.295 1.00 96.38 94 GLY A C 1
ATOM 718 O O . GLY A 1 94 ? -13.565 3.638 11.813 1.00 96.38 94 GLY A O 1
ATOM 719 N N . GLY A 1 95 ? -12.101 2.898 10.279 1.00 94.75 95 GLY A N 1
ATOM 720 C CA . GLY A 1 95 ? -12.923 1.788 9.768 1.00 94.75 95 GLY A CA 1
ATOM 721 C C . GLY A 1 95 ? -13.896 2.137 8.634 1.00 94.75 95 GLY A C 1
ATOM 722 O O . GLY A 1 95 ? -14.600 1.266 8.134 1.00 94.75 95 GLY A O 1
ATOM 723 N N . SER A 1 96 ? -13.944 3.389 8.173 1.00 97.50 96 SER A N 1
ATOM 724 C CA . SER A 1 96 ? -14.770 3.747 7.010 1.00 97.50 96 SER A CA 1
ATOM 725 C C . SER A 1 96 ? -14.093 3.305 5.717 1.00 97.50 96 SER A C 1
ATOM 727 O O . SER A 1 96 ? -12.919 3.604 5.498 1.00 97.50 96 SER A O 1
ATOM 729 N N . THR A 1 97 ? -14.824 2.656 4.811 1.00 98.56 97 THR A N 1
ATOM 730 C CA . THR A 1 97 ? -14.283 2.268 3.501 1.00 98.56 97 THR A CA 1
ATOM 731 C C . THR A 1 97 ? -13.905 3.494 2.664 1.00 98.56 97 THR A C 1
ATOM 733 O O . THR A 1 97 ? -14.719 4.387 2.444 1.00 98.56 97 THR A O 1
ATOM 736 N N . ARG A 1 98 ? -12.664 3.517 2.168 1.00 97.88 98 ARG A N 1
ATOM 737 C CA . ARG A 1 98 ? -12.159 4.501 1.198 1.00 97.88 98 ARG A CA 1
ATOM 738 C C . ARG A 1 98 ? -12.303 3.997 -0.231 1.00 97.88 98 ARG A C 1
ATOM 740 O O . ARG A 1 98 ? -12.657 4.763 -1.119 1.00 97.88 98 ARG A O 1
ATOM 747 N N . THR A 1 99 ? -11.957 2.730 -0.458 1.00 98.56 99 THR A N 1
ATOM 748 C CA . THR A 1 99 ? -11.972 2.095 -1.781 1.00 98.56 99 THR A CA 1
ATOM 749 C C . THR A 1 99 ? -11.904 0.567 -1.662 1.00 98.56 99 THR A C 1
ATOM 751 O O . THR A 1 99 ? -11.955 0.022 -0.560 1.00 98.56 99 THR A O 1
ATOM 754 N N . THR A 1 100 ? -11.777 -0.129 -2.789 1.00 98.50 100 THR A N 1
ATOM 755 C CA . THR A 1 100 ? -11.578 -1.582 -2.871 1.00 98.50 100 THR A CA 1
ATOM 756 C C . THR A 1 100 ? -10.163 -1.943 -3.310 1.00 98.50 100 THR A C 1
ATOM 758 O O . THR A 1 100 ? -9.486 -1.165 -3.988 1.00 98.50 100 THR A O 1
ATOM 761 N N . VAL A 1 101 ? -9.735 -3.162 -2.989 1.00 98.19 101 VAL A N 1
ATOM 762 C CA . VAL A 1 101 ? -8.459 -3.714 -3.449 1.00 98.19 101 VAL A CA 1
ATOM 763 C C . VAL A 1 101 ? -8.401 -3.818 -4.973 1.00 98.19 101 VAL A C 1
ATOM 765 O O . VAL A 1 101 ? -7.364 -3.543 -5.558 1.00 98.19 101 VAL A O 1
ATOM 768 N N . ASP A 1 102 ? -9.526 -4.064 -5.651 1.00 97.81 102 ASP A N 1
ATOM 769 C CA . ASP A 1 102 ? -9.594 -4.019 -7.119 1.00 97.81 102 ASP A CA 1
ATOM 770 C C . ASP A 1 102 ? -9.217 -2.652 -7.685 1.00 97.81 102 ASP A C 1
ATOM 772 O O . ASP A 1 102 ? -8.562 -2.551 -8.721 1.00 97.81 102 ASP A O 1
ATOM 776 N N . THR A 1 103 ? -9.621 -1.580 -7.004 1.00 97.81 103 THR A N 1
ATOM 777 C CA . THR A 1 103 ? -9.239 -0.222 -7.396 1.00 97.81 103 THR A CA 1
ATOM 778 C C . THR A 1 103 ? -7.749 0.005 -7.187 1.00 97.81 103 THR A C 1
ATOM 780 O O . THR A 1 103 ? -7.102 0.608 -8.041 1.00 97.81 103 THR A O 1
ATOM 783 N N . ALA A 1 104 ? -7.192 -0.523 -6.097 1.00 98.12 104 ALA A N 1
ATOM 784 C CA . ALA A 1 104 ? -5.757 -0.490 -5.858 1.00 98.12 104 ALA A CA 1
ATOM 785 C C . ALA A 1 104 ? -4.977 -1.313 -6.899 1.00 98.12 104 ALA A C 1
ATOM 787 O O . ALA A 1 104 ? -3.967 -0.835 -7.404 1.00 98.12 104 ALA A O 1
ATOM 788 N N . ARG A 1 105 ? -5.482 -2.480 -7.320 1.00 97.75 105 ARG A N 1
ATOM 789 C CA . ARG A 1 105 ? -4.862 -3.311 -8.366 1.00 97.75 105 ARG A CA 1
ATOM 790 C C . ARG A 1 105 ? -4.875 -2.667 -9.749 1.00 97.75 105 ARG A C 1
ATOM 792 O O . ARG A 1 105 ? -3.950 -2.846 -10.531 1.00 97.75 105 ARG A O 1
ATOM 799 N N . ARG A 1 106 ? -5.885 -1.842 -10.045 1.00 96.25 106 ARG A N 1
ATOM 800 C CA . ARG A 1 106 ? -5.885 -1.007 -11.261 1.00 96.25 106 ARG A CA 1
ATOM 801 C C . ARG A 1 106 ? -4.805 0.076 -11.241 1.00 96.25 106 ARG A C 1
ATOM 803 O O . ARG A 1 106 ? -4.397 0.526 -12.305 1.00 96.25 106 ARG A O 1
ATOM 810 N N . LEU A 1 107 ? -4.356 0.508 -10.062 1.00 96.38 107 LEU A N 1
ATOM 811 C CA . LEU A 1 107 ? -3.213 1.410 -9.919 1.00 96.38 107 LEU A CA 1
ATOM 812 C C . LEU A 1 107 ? -1.889 0.635 -9.974 1.00 96.38 107 LEU A C 1
ATOM 814 O O . LEU A 1 107 ? -0.965 1.074 -10.657 1.00 96.38 107 LEU A O 1
ATOM 818 N N . ALA A 1 108 ? -1.808 -0.489 -9.264 1.00 97.06 108 ALA A N 1
ATOM 819 C CA . ALA A 1 108 ? -0.608 -1.300 -9.115 1.00 97.06 108 ALA A CA 1
ATOM 820 C C . ALA A 1 108 ? -0.914 -2.789 -9.334 1.00 97.06 108 ALA A C 1
ATOM 822 O O . ALA A 1 108 ? -1.564 -3.413 -8.498 1.00 97.06 108 ALA A O 1
ATOM 823 N N . ASP A 1 109 ? -0.407 -3.362 -10.425 1.00 96.62 109 ASP A N 1
ATOM 824 C CA . ASP A 1 109 ? -0.532 -4.791 -10.740 1.00 96.62 109 ASP A CA 1
ATOM 825 C C . ASP A 1 109 ? 0.382 -5.628 -9.832 1.00 96.62 109 ASP A C 1
ATOM 827 O O . ASP A 1 109 ? 1.527 -5.940 -10.170 1.00 96.62 109 ASP A O 1
ATOM 831 N N . CYS A 1 110 ? -0.098 -5.883 -8.618 1.00 95.75 110 CYS A N 1
ATOM 832 C CA . CYS A 1 110 ? 0.623 -6.487 -7.503 1.00 95.75 110 CYS A CA 1
ATOM 833 C C . CYS A 1 110 ? -0.324 -7.371 -6.670 1.00 95.75 110 CYS A C 1
ATOM 835 O O . CYS A 1 110 ? -1.536 -7.374 -6.900 1.00 95.75 110 CYS A O 1
ATOM 837 N N . SER A 1 111 ? 0.211 -8.092 -5.671 1.00 95.62 111 SER A N 1
ATOM 838 C CA . SER A 1 111 ? -0.638 -8.766 -4.676 1.00 95.62 111 SER A CA 1
ATOM 839 C C . SER A 1 111 ? -1.521 -7.757 -3.942 1.00 95.62 111 SER A C 1
ATOM 841 O O . SER A 1 111 ? -1.196 -6.570 -3.873 1.00 95.62 111 SER A O 1
ATOM 843 N N . ASP A 1 112 ? -2.621 -8.232 -3.369 1.00 96.94 112 ASP A N 1
ATOM 844 C CA . ASP A 1 112 ? -3.620 -7.401 -2.699 1.00 96.94 112 ASP A CA 1
ATOM 845 C C . ASP A 1 112 ? -3.006 -6.511 -1.606 1.00 96.94 112 ASP A C 1
ATOM 847 O O . ASP A 1 112 ? -3.292 -5.314 -1.546 1.00 96.94 112 ASP A O 1
ATOM 851 N N . GLU A 1 113 ? -2.102 -7.060 -0.793 1.00 96.62 113 GLU A N 1
ATOM 852 C CA . GLU A 1 113 ? -1.403 -6.337 0.270 1.00 96.62 113 GLU A CA 1
ATOM 853 C C . GLU A 1 113 ? -0.513 -5.230 -0.297 1.00 96.62 113 GLU A C 1
ATOM 855 O O . GLU A 1 113 ? -0.567 -4.089 0.164 1.00 96.62 113 GLU A O 1
ATOM 860 N N . VAL A 1 114 ? 0.289 -5.547 -1.318 1.00 97.56 114 VAL A N 1
ATOM 861 C CA . VAL A 1 114 ? 1.226 -4.593 -1.925 1.00 97.56 114 VAL A CA 1
ATOM 862 C C . VAL A 1 114 ? 0.471 -3.503 -2.678 1.00 97.56 114 VAL A C 1
ATOM 864 O O . VAL A 1 114 ? 0.771 -2.324 -2.500 1.00 97.56 114 VAL A O 1
ATOM 867 N N . ALA A 1 115 ? -0.542 -3.867 -3.467 1.00 98.25 115 ALA A N 1
ATOM 868 C CA . ALA A 1 115 ? -1.380 -2.921 -4.192 1.00 98.25 115 ALA A CA 1
ATOM 869 C C . ALA A 1 115 ? -2.103 -1.970 -3.228 1.00 98.25 115 ALA A C 1
ATOM 871 O O . ALA A 1 115 ? -2.067 -0.752 -3.420 1.00 98.25 115 ALA A O 1
ATOM 872 N N . ALA A 1 116 ? -2.711 -2.500 -2.159 1.00 98.50 116 ALA A N 1
ATOM 873 C CA . ALA A 1 116 ? -3.366 -1.685 -1.140 1.00 98.50 116 ALA A CA 1
ATOM 874 C C . ALA A 1 116 ? -2.376 -0.754 -0.425 1.00 98.50 116 ALA A C 1
ATOM 876 O O . ALA A 1 116 ? -2.670 0.429 -0.238 1.00 98.50 116 ALA A O 1
ATOM 877 N N . GLY A 1 117 ? -1.191 -1.262 -0.075 1.00 98.38 117 GLY A N 1
ATOM 878 C CA . GLY A 1 117 ? -0.124 -0.477 0.538 1.00 98.38 117 GLY A CA 1
ATOM 879 C C . GLY A 1 117 ? 0.350 0.673 -0.350 1.00 98.38 117 GLY A C 1
ATOM 880 O O . GLY A 1 117 ? 0.368 1.816 0.103 1.00 98.38 117 GLY A O 1
ATOM 881 N N . ILE A 1 118 ? 0.656 0.399 -1.624 1.00 98.31 118 ILE A N 1
ATOM 882 C CA . ILE A 1 118 ? 1.029 1.417 -2.621 1.00 98.31 118 ILE A CA 1
ATOM 883 C C . ILE A 1 118 ? -0.074 2.468 -2.742 1.00 98.31 118 ILE A C 1
ATOM 885 O O . ILE A 1 118 ? 0.205 3.664 -2.667 1.00 98.31 118 ILE A O 1
ATOM 889 N N . TRP A 1 119 ? -1.332 2.038 -2.879 1.00 98.44 119 TRP A N 1
ATOM 890 C CA . TRP A 1 119 ? -2.455 2.955 -3.034 1.00 98.44 119 TRP A CA 1
ATOM 891 C C . TRP A 1 119 ? -2.574 3.906 -1.840 1.00 98.44 119 TRP A C 1
ATOM 893 O O . TRP A 1 119 ? -2.623 5.120 -2.035 1.00 98.44 119 TRP A O 1
ATOM 903 N N . VAL A 1 120 ? -2.565 3.385 -0.606 1.00 98.56 120 VAL A N 1
ATOM 904 C CA . VAL A 1 120 ? -2.683 4.206 0.612 1.00 98.56 120 VAL A CA 1
ATOM 905 C C . VAL A 1 120 ? -1.479 5.132 0.787 1.00 98.56 120 VAL A C 1
ATOM 907 O O . VAL A 1 120 ? -1.676 6.312 1.076 1.00 98.56 120 VAL A O 1
ATOM 910 N N . LEU A 1 121 ? -0.253 4.641 0.582 1.00 98.31 121 LEU A N 1
ATOM 911 C CA . LEU A 1 121 ? 0.963 5.450 0.713 1.00 98.31 121 LEU A CA 1
ATOM 912 C C . LEU A 1 121 ? 1.030 6.564 -0.338 1.00 98.31 121 LEU A C 1
ATOM 914 O O . LEU A 1 121 ? 1.486 7.661 -0.022 1.00 98.31 121 LEU A O 1
ATOM 918 N N . GLN A 1 122 ? 0.532 6.327 -1.553 1.00 97.31 122 GLN A N 1
ATOM 919 C CA . GLN A 1 122 ? 0.419 7.367 -2.575 1.00 97.31 122 GLN A CA 1
ATOM 920 C C . GLN A 1 122 ? -0.615 8.431 -2.187 1.00 97.31 122 GLN A C 1
ATOM 922 O O . GLN A 1 122 ? -0.363 9.619 -2.376 1.00 97.31 122 GLN A O 1
ATOM 927 N N . GLN A 1 123 ? -1.759 8.042 -1.607 1.00 97.44 123 GLN A N 1
ATOM 928 C CA . GLN A 1 123 ? -2.730 9.021 -1.095 1.00 97.44 123 GLN A CA 1
ATOM 929 C C . GLN A 1 123 ? -2.159 9.876 0.049 1.00 97.44 123 GLN A C 1
ATOM 931 O O . GLN A 1 123 ? -2.613 10.998 0.249 1.00 97.44 123 GLN A O 1
ATOM 936 N N . ASP A 1 124 ? -1.182 9.351 0.792 1.00 96.94 124 ASP A N 1
ATOM 937 C CA . ASP A 1 124 ? -0.448 10.066 1.846 1.00 96.94 124 ASP A CA 1
ATOM 938 C C . ASP A 1 124 ? 0.779 10.839 1.310 1.00 96.94 124 ASP A C 1
ATOM 940 O O . ASP A 1 124 ? 1.506 11.468 2.074 1.00 96.94 124 ASP A O 1
ATOM 944 N N . GLY A 1 125 ? 1.042 10.795 -0.004 1.00 96.88 125 GLY A N 1
ATOM 945 C CA . GLY A 1 125 ? 2.158 11.502 -0.647 1.00 96.88 125 GLY A CA 1
ATOM 946 C C . GLY A 1 125 ? 3.537 10.864 -0.442 1.00 96.88 125 GLY A C 1
ATOM 947 O O . GLY A 1 125 ? 4.557 11.524 -0.639 1.00 96.88 125 GLY A O 1
ATOM 948 N N . ARG A 1 126 ? 3.594 9.590 -0.035 1.00 95.44 126 ARG A N 1
ATOM 949 C CA . ARG A 1 126 ? 4.842 8.863 0.268 1.00 95.44 126 ARG A CA 1
ATOM 950 C C . ARG A 1 126 ? 5.310 7.936 -0.849 1.00 95.44 126 ARG A C 1
ATOM 952 O O . ARG A 1 126 ? 6.489 7.582 -0.877 1.00 95.44 126 ARG A O 1
ATOM 959 N N . PHE A 1 127 ? 4.410 7.546 -1.747 1.00 93.50 127 PHE A N 1
ATOM 960 C CA . PHE A 1 127 ? 4.694 6.693 -2.900 1.00 93.50 127 PHE A CA 1
ATOM 961 C C . PHE A 1 127 ? 4.367 7.433 -4.194 1.00 93.50 127 PHE A C 1
ATOM 963 O O . PHE A 1 127 ? 5.224 7.417 -5.104 1.00 93.50 127 PHE A O 1
#

Foldseek 3Di:
DDDDDDDDDPPPDPPPPPDPPPLDAAQWEQDPPQFIDGPNDTQWGWDDDDQKIFTTGPHDGQWIFGDDPQKTFTAGPVGHGQFICHPQFTGGPVGHGPGGLVVLCSNYVDPSSRSSNVVSSVVVVRD

pLDDT: mean 87.73, std 17.1, range [40.78, 98.69]

Radius of gyration: 24.09 Å; chains: 1; bounding box: 70×24×75 Å

Sequence (127 aa):
MRRFALALVFVASFAWLALPARASSPRYRCVSGERIEEGSSTVGHYRTSGSGVGIEKGSSTVGWVKRRGDRWAIETFGGSTLGWLVDGRIETPGGSTRTTVDTARRLADCSDEVAAGIWVLQQDGRF